Protein AF-A0A926WE98-F1 (afdb_monomer_lite)

Secondary structure (DSSP, 8-state):
---PPPPGGG-SSSHHHHHHHHHHH-SSPPPHHHHHHHHHHHHHHHT-TT---SSSHHHHHHHHHHHHHHH-SHHHHHHHHHHHHHTT----

pLDDT: mean 87.03, std 10.0, range [41.5, 95.25]

Radius of gyration: 13.07 Å; chains: 1; bounding box: 40×21×36 Å

Foldseek 3Di:
DPLDQDALVNDDVCLQVVLVCCLVPPPDKDDLSSLVSVLVNVCCQLPVPPDDDPPCLSVVLNVLSVVCNVVRTSVSVVVSQVSCVVSPGHND

Sequence (92 aa):
MENILVYWRNETSGELAKAVKVYCTEDRELTAEERSHLAAYFRIWAFYPGWRDDTGQLEVLRQSFDAMVTGGNRATISQWLDQALVIGIDPM

Structure (mmCIF, N/CA/C/O backbone):
data_AF-A0A926WE98-F1
#
_entry.id   AF-A0A926WE98-F1
#
loop_
_atom_site.group_PDB
_atom_site.id
_atom_site.type_symbol
_atom_site.label_atom_id
_atom_site.label_alt_id
_atom_site.label_comp_id
_atom_site.label_asym_id
_atom_site.label_entity_id
_atom_site.label_seq_id
_atom_site.pdbx_PDB_ins_code
_atom_site.Cartn_x
_atom_site.Cartn_y
_atom_site.Cartn_z
_atom_site.occupancy
_atom_site.B_iso_or_equiv
_atom_site.auth_seq_id
_atom_site.auth_comp_id
_atom_site.auth_asym_id
_atom_site.auth_atom_id
_atom_site.pdbx_PDB_model_num
ATOM 1 N N . MET A 1 1 ? 24.863 -0.863 3.047 1.00 41.50 1 MET A N 1
ATOM 2 C CA . MET A 1 1 ? 23.628 -1.029 3.836 1.00 41.50 1 MET A CA 1
ATOM 3 C C . MET A 1 1 ? 22.702 -1.891 3.010 1.00 41.50 1 MET A C 1
ATOM 5 O O . MET A 1 1 ? 22.345 -1.467 1.918 1.00 41.50 1 MET A O 1
ATOM 9 N N . GLU A 1 2 ? 22.403 -3.107 3.466 1.00 42.69 2 GLU A N 1
ATOM 10 C CA . GLU A 1 2 ? 21.256 -3.847 2.936 1.00 42.69 2 GLU A CA 1
ATOM 11 C C . GLU A 1 2 ? 20.018 -3.015 3.242 1.00 42.69 2 GLU A C 1
ATOM 13 O O . GLU A 1 2 ? 19.770 -2.633 4.384 1.00 42.69 2 GLU A O 1
ATOM 18 N N . ASN A 1 3 ? 19.316 -2.626 2.193 1.00 50.69 3 ASN A N 1
ATOM 19 C CA . ASN A 1 3 ? 18.174 -1.745 2.291 1.00 50.69 3 ASN A CA 1
ATOM 20 C C . ASN A 1 3 ? 16.977 -2.690 2.487 1.00 50.69 3 ASN A C 1
ATOM 22 O O . ASN A 1 3 ? 16.475 -3.270 1.537 1.00 50.69 3 ASN A O 1
ATOM 26 N N . ILE A 1 4 ? 16.632 -3.013 3.733 1.00 65.06 4 ILE A N 1
ATOM 27 C CA . ILE A 1 4 ? 15.623 -4.044 4.022 1.00 65.06 4 ILE A CA 1
ATOM 28 C C . ILE A 1 4 ? 14.237 -3.398 3.999 1.00 65.06 4 ILE A C 1
ATOM 30 O O . ILE A 1 4 ? 13.989 -2.421 4.705 1.00 65.06 4 ILE A O 1
ATOM 34 N N . LEU A 1 5 ? 13.330 -3.953 3.193 1.00 71.81 5 LEU A N 1
ATOM 35 C CA . LEU A 1 5 ? 11.913 -3.602 3.236 1.00 71.81 5 LEU A CA 1
ATOM 36 C C . LEU A 1 5 ? 11.330 -4.027 4.585 1.00 71.81 5 LEU A C 1
ATOM 38 O O . LEU A 1 5 ? 11.490 -5.168 5.021 1.00 71.81 5 LEU A O 1
ATOM 42 N N . VAL A 1 6 ? 10.652 -3.102 5.257 1.00 73.19 6 VAL A N 1
ATOM 43 C CA . VAL A 1 6 ? 9.962 -3.404 6.511 1.00 73.19 6 VAL A CA 1
ATOM 44 C C . VAL A 1 6 ? 8.615 -4.026 6.159 1.00 73.19 6 VAL A C 1
ATOM 46 O O . VAL A 1 6 ? 7.830 -3.438 5.423 1.00 73.19 6 VAL A O 1
ATOM 49 N N . TYR A 1 7 ? 8.326 -5.214 6.682 1.00 79.31 7 TYR A N 1
ATOM 50 C CA . TYR A 1 7 ? 6.976 -5.776 6.639 1.00 79.31 7 TYR A CA 1
ATOM 51 C C . TYR A 1 7 ? 6.148 -5.199 7.784 1.00 79.31 7 TYR A C 1
ATOM 53 O O . TYR A 1 7 ? 6.636 -5.124 8.911 1.00 79.31 7 TYR A O 1
ATOM 61 N N . TRP A 1 8 ? 4.894 -4.824 7.518 1.00 79.75 8 TRP A N 1
ATOM 62 C CA . TRP A 1 8 ? 4.010 -4.196 8.509 1.00 79.75 8 TRP A CA 1
ATOM 63 C C . TRP A 1 8 ? 3.835 -5.043 9.777 1.00 79.75 8 TRP A C 1
ATOM 65 O O . TRP A 1 8 ? 3.661 -4.505 10.865 1.00 79.75 8 TRP A O 1
ATOM 75 N N . ARG A 1 9 ? 3.952 -6.372 9.660 1.00 78.75 9 ARG A N 1
ATOM 76 C CA . ARG A 1 9 ? 3.910 -7.312 10.795 1.00 78.75 9 ARG A CA 1
ATOM 77 C C . ARG A 1 9 ? 5.070 -7.151 11.780 1.00 78.75 9 ARG A C 1
ATOM 79 O O . ARG A 1 9 ? 4.959 -7.612 12.910 1.00 78.75 9 ARG A O 1
ATOM 86 N N . ASN A 1 10 ? 6.161 -6.525 11.350 1.00 80.00 10 ASN A N 1
ATOM 87 C CA . ASN A 1 10 ? 7.371 -6.307 12.142 1.00 80.00 10 ASN A CA 1
ATOM 88 C C . ASN A 1 10 ? 7.466 -4.864 12.673 1.00 80.00 10 ASN A C 1
ATOM 90 O O . ASN A 1 10 ? 8.474 -4.495 13.273 1.00 80.00 10 ASN A O 1
ATOM 94 N N . GLU A 1 11 ? 6.449 -4.038 12.423 1.00 79.00 11 GLU A N 1
ATOM 95 C CA . GLU A 1 11 ? 6.364 -2.665 12.913 1.00 79.00 11 GLU A CA 1
ATOM 96 C C . G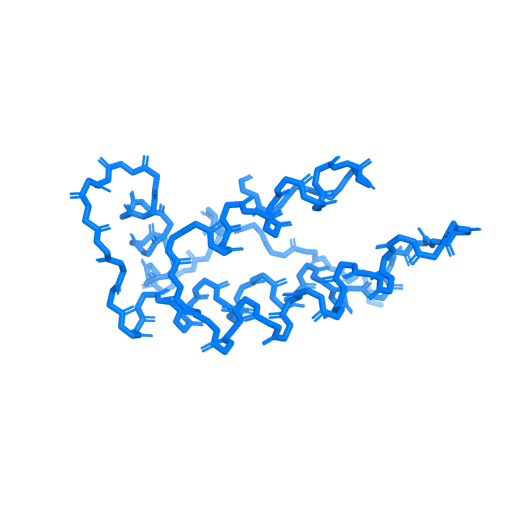LU A 1 11 ? 5.985 -2.659 14.409 1.00 79.00 11 GLU A C 1
ATOM 98 O O . GLU A 1 11 ? 5.157 -3.456 14.849 1.00 79.00 11 GLU A O 1
ATOM 103 N N . THR A 1 12 ? 6.628 -1.806 15.215 1.00 76.12 12 THR A N 1
ATOM 104 C CA . THR A 1 12 ? 6.573 -1.879 16.688 1.00 76.12 12 THR A CA 1
ATOM 105 C C . THR A 1 12 ? 5.643 -0.866 17.355 1.00 76.12 12 THR A C 1
ATOM 107 O O . THR A 1 12 ? 5.274 -1.082 18.509 1.00 76.12 12 THR A O 1
ATOM 110 N N . SER A 1 13 ? 5.238 0.216 16.679 1.00 79.88 13 SER A N 1
ATOM 111 C CA . SER A 1 13 ? 4.264 1.178 17.222 1.00 79.88 13 SER A CA 1
ATOM 112 C C . SER A 1 13 ? 2.853 0.594 17.289 1.00 79.88 13 SER A C 1
ATOM 114 O O . SER A 1 13 ? 2.070 0.971 18.157 1.00 79.88 13 SER A O 1
ATOM 116 N N . GLY A 1 14 ? 2.532 -0.348 16.396 1.00 82.00 14 GLY A N 1
ATOM 117 C CA . GLY A 1 14 ? 1.240 -1.022 16.330 1.00 82.00 14 GLY A CA 1
ATOM 118 C C . GLY A 1 14 ? 0.164 -0.226 15.590 1.00 82.00 14 GLY A C 1
ATOM 119 O O . GLY A 1 14 ? -0.887 -0.789 15.282 1.00 82.00 14 GLY A O 1
ATOM 120 N N . GLU A 1 15 ? 0.405 1.042 15.251 1.00 87.44 15 GLU A N 1
ATOM 121 C CA . GLU A 1 15 ? -0.572 1.868 14.530 1.00 87.44 15 GLU A CA 1
ATOM 122 C C . GLU A 1 15 ? -0.729 1.419 13.075 1.00 87.44 15 GLU A C 1
ATOM 124 O O . GLU A 1 15 ? -1.848 1.304 12.569 1.00 87.44 15 GLU A O 1
ATOM 129 N N . LEU A 1 16 ? 0.375 1.038 12.423 1.00 88.44 16 LEU A N 1
ATOM 130 C CA . LEU A 1 16 ? 0.315 0.465 11.081 1.00 88.44 16 LEU A CA 1
ATOM 131 C C . LEU A 1 16 ? -0.436 -0.873 11.082 1.00 88.44 16 LEU A C 1
ATOM 133 O O . LEU A 1 16 ? -1.287 -1.106 10.225 1.00 88.44 16 LEU A O 1
ATOM 137 N N . ALA A 1 17 ? -0.171 -1.736 12.066 1.00 88.88 17 ALA A N 1
ATOM 138 C CA . ALA A 1 17 ? -0.843 -3.028 12.180 1.00 88.88 17 ALA A CA 1
ATOM 139 C C . ALA A 1 17 ? -2.363 -2.877 12.373 1.00 88.88 17 ALA A C 1
ATOM 141 O O . ALA A 1 17 ? -3.137 -3.643 11.793 1.00 88.88 17 ALA A O 1
ATOM 142 N N . LYS A 1 18 ? -2.810 -1.870 13.140 1.00 89.75 18 LYS A N 1
ATOM 143 C CA . LYS A 1 18 ? -4.237 -1.535 13.263 1.00 89.75 18 LYS A CA 1
ATOM 144 C C . LYS A 1 18 ? -4.820 -1.098 11.921 1.00 89.75 18 LYS A C 1
ATOM 146 O O . LYS A 1 18 ? -5.829 -1.662 11.508 1.00 89.75 18 LYS A O 1
ATOM 151 N N . ALA A 1 19 ? -4.175 -0.162 11.224 1.00 91.62 19 ALA A N 1
ATOM 152 C CA . ALA A 1 19 ? -4.654 0.334 9.934 1.00 91.62 19 ALA A CA 1
ATOM 153 C C . ALA A 1 19 ? -4.744 -0.783 8.876 1.00 91.62 19 ALA A C 1
ATOM 155 O O . ALA A 1 19 ? -5.748 -0.889 8.171 1.00 91.62 19 ALA A O 1
ATOM 156 N N . VAL A 1 20 ? -3.747 -1.675 8.822 1.00 91.31 20 VAL A N 1
ATOM 157 C CA . VAL A 1 20 ? -3.762 -2.864 7.954 1.00 91.31 20 VAL A CA 1
ATOM 158 C C . VAL A 1 20 ? -4.910 -3.803 8.320 1.00 91.31 20 VAL A C 1
ATOM 160 O O . VAL A 1 20 ? -5.643 -4.252 7.443 1.00 91.31 20 VAL A O 1
ATOM 163 N N . LYS A 1 21 ? -5.128 -4.078 9.611 1.00 91.69 21 LYS A N 1
ATOM 164 C CA . LYS A 1 21 ? -6.237 -4.934 10.054 1.00 91.69 21 LYS A CA 1
ATOM 165 C C . LYS A 1 21 ? -7.599 -4.354 9.669 1.00 91.69 21 LYS A C 1
ATOM 167 O O . LYS A 1 21 ? -8.447 -5.098 9.175 1.00 91.69 21 LYS A O 1
ATOM 172 N N . VAL A 1 22 ? -7.803 -3.054 9.871 1.00 92.81 22 VAL A N 1
ATOM 173 C CA . VAL A 1 22 ? -9.030 -2.349 9.465 1.00 92.81 22 VAL A CA 1
ATOM 174 C C . VAL A 1 22 ? -9.229 -2.476 7.956 1.00 92.81 22 VAL A C 1
ATOM 176 O O . VAL A 1 22 ? -10.308 -2.852 7.494 1.00 92.81 22 VAL A O 1
ATOM 179 N N . TYR A 1 23 ? -8.173 -2.229 7.177 1.00 91.56 23 TYR A N 1
ATOM 180 C CA . TYR A 1 23 ? -8.212 -2.395 5.729 1.00 91.56 23 TYR A CA 1
ATOM 181 C C . TYR A 1 23 ? -8.546 -3.839 5.318 1.00 91.56 23 TYR A C 1
ATOM 183 O O . TYR A 1 23 ? -9.321 -4.041 4.396 1.00 91.56 23 TYR A O 1
ATOM 191 N N . CYS A 1 24 ? -8.060 -4.865 6.008 1.00 91.00 24 CYS A N 1
ATOM 1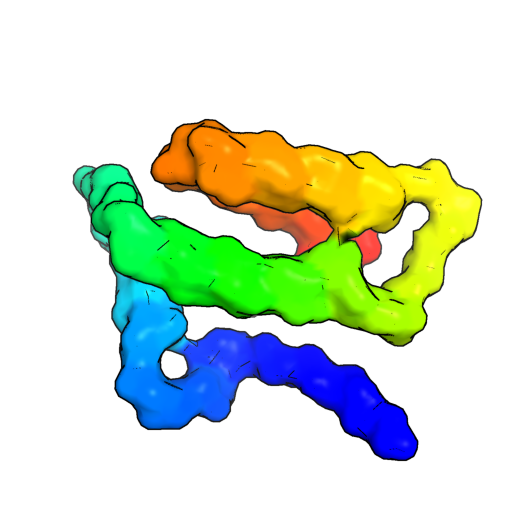92 C CA . CYS A 1 24 ? -8.330 -6.247 5.601 1.00 91.00 24 CYS A CA 1
ATOM 193 C C . CYS A 1 24 ? -9.679 -6.803 6.081 1.00 91.00 24 CYS A C 1
ATOM 195 O O . CYS A 1 24 ? -10.208 -7.715 5.452 1.00 91.00 24 CYS A O 1
ATOM 197 N N . THR A 1 25 ? -10.205 -6.333 7.216 1.00 92.00 25 THR A N 1
ATOM 198 C CA . THR A 1 25 ? -11.279 -7.052 7.933 1.00 92.00 25 THR A CA 1
ATOM 199 C C . THR A 1 25 ? -12.557 -6.260 8.165 1.00 92.00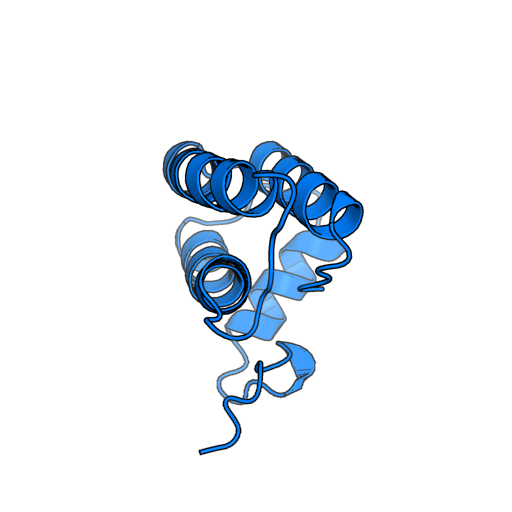 25 THR A C 1
ATOM 201 O O . THR A 1 25 ? -13.590 -6.870 8.435 1.00 92.00 25 THR A O 1
ATOM 204 N N . GLU A 1 26 ? -12.520 -4.931 8.072 1.00 91.75 26 GLU A N 1
ATOM 205 C CA . GLU A 1 26 ? -13.681 -4.094 8.379 1.00 91.75 26 GLU A CA 1
ATOM 206 C C . GLU A 1 26 ? -14.363 -3.584 7.106 1.00 91.75 26 GLU A C 1
ATOM 208 O O . GLU A 1 26 ? -13.705 -3.077 6.198 1.00 91.75 26 GLU A O 1
ATOM 213 N N . ASP A 1 27 ? -15.695 -3.652 7.075 1.00 88.06 27 ASP A N 1
ATOM 214 C CA . ASP A 1 27 ? -16.537 -3.113 5.999 1.00 88.06 27 ASP A CA 1
ATOM 215 C C . ASP A 1 27 ? -16.895 -1.641 6.271 1.00 88.06 27 ASP A C 1
ATOM 217 O O . ASP A 1 27 ? -18.045 -1.259 6.485 1.00 88.06 27 ASP A O 1
ATOM 221 N N . ARG A 1 28 ? -15.854 -0.809 6.376 1.00 91.25 28 ARG A N 1
ATOM 222 C CA . ARG A 1 28 ? -15.971 0.650 6.484 1.00 91.25 28 ARG A CA 1
ATOM 223 C C . ARG A 1 28 ? -14.835 1.357 5.756 1.00 91.25 28 ARG A C 1
ATOM 225 O O . ARG A 1 28 ? -13.769 0.781 5.500 1.00 91.25 28 ARG A O 1
ATOM 232 N N . GLU A 1 29 ? -15.043 2.642 5.490 1.00 89.88 29 GLU A N 1
ATOM 233 C CA . GLU A 1 29 ? -13.983 3.522 5.008 1.00 89.88 29 GLU A CA 1
ATOM 234 C C . GLU A 1 29 ? -12.907 3.749 6.074 1.00 89.88 29 GLU A C 1
ATOM 236 O O . GLU A 1 29 ? -13.171 3.796 7.283 1.00 89.88 29 GLU A O 1
ATOM 241 N N . LEU A 1 30 ? -11.676 3.900 5.593 1.00 89.38 30 LEU A N 1
ATOM 242 C CA . LEU A 1 30 ? -10.532 4.233 6.429 1.00 89.38 30 LEU A CA 1
ATOM 243 C C . LEU A 1 30 ? -10.632 5.689 6.898 1.00 89.38 30 LEU A C 1
ATOM 245 O O . LEU A 1 30 ? -11.042 6.584 6.148 1.00 89.38 30 LEU A O 1
ATOM 249 N N . THR A 1 31 ? -10.206 5.950 8.127 1.00 91.38 31 THR A N 1
ATOM 250 C CA . THR A 1 31 ? -10.020 7.318 8.613 1.00 91.38 31 THR A CA 1
ATOM 251 C C . THR A 1 31 ? -8.835 7.978 7.904 1.00 91.38 31 THR A C 1
ATOM 253 O O . THR A 1 31 ? -8.005 7.319 7.276 1.00 91.38 31 THR A O 1
ATOM 256 N N . ALA A 1 32 ? -8.727 9.306 7.992 1.00 88.56 32 ALA A N 1
ATOM 257 C CA . ALA A 1 32 ? -7.578 10.017 7.428 1.00 88.56 32 ALA A CA 1
ATOM 258 C C . ALA A 1 32 ? -6.243 9.555 8.037 1.00 88.56 32 ALA A C 1
ATOM 260 O O . ALA A 1 32 ? -5.247 9.459 7.325 1.00 88.56 32 ALA A O 1
ATOM 261 N N . GLU A 1 33 ? -6.243 9.227 9.328 1.00 90.44 33 GLU A N 1
ATOM 262 C CA . GLU A 1 33 ? -5.075 8.727 10.050 1.00 90.44 33 GLU A CA 1
ATOM 263 C C . GLU A 1 33 ? -4.678 7.320 9.585 1.00 90.44 33 GLU A C 1
ATOM 265 O O . GLU A 1 33 ? -3.533 7.105 9.192 1.00 90.44 33 GLU A O 1
ATOM 270 N N . GLU A 1 34 ? -5.632 6.386 9.504 1.00 91.44 34 GLU A N 1
ATOM 271 C CA . GLU A 1 34 ? -5.390 5.024 9.001 1.00 91.44 34 GLU A CA 1
ATOM 272 C C . GLU A 1 34 ? -4.839 5.040 7.569 1.00 91.44 34 GLU A C 1
ATOM 274 O O . GLU A 1 34 ? -3.887 4.326 7.247 1.00 91.44 34 GLU A O 1
ATOM 279 N N . ARG A 1 35 ? -5.389 5.911 6.713 1.00 91.00 35 ARG A N 1
ATOM 280 C CA . ARG A 1 35 ? -4.872 6.116 5.354 1.00 91.00 35 ARG A CA 1
ATOM 281 C C . ARG A 1 35 ? -3.464 6.675 5.340 1.00 91.00 35 ARG A C 1
ATOM 283 O O . ARG A 1 35 ? -2.665 6.242 4.519 1.00 91.00 35 ARG A O 1
ATOM 290 N N . SER A 1 36 ? -3.162 7.624 6.221 1.00 89.50 36 SER A N 1
ATOM 291 C CA . SER A 1 36 ? -1.825 8.207 6.329 1.00 89.50 36 SER A CA 1
ATOM 292 C C . SER A 1 36 ? -0.790 7.141 6.698 1.00 89.50 36 SER A C 1
ATOM 294 O O . SER A 1 36 ? 0.258 7.057 6.057 1.00 89.50 36 SER A O 1
ATOM 296 N N . HIS A 1 37 ? -1.109 6.260 7.652 1.00 91.25 37 HIS A N 1
ATOM 297 C CA . HIS A 1 37 ? -0.235 5.145 8.026 1.00 91.25 37 HIS A CA 1
ATOM 298 C C . HIS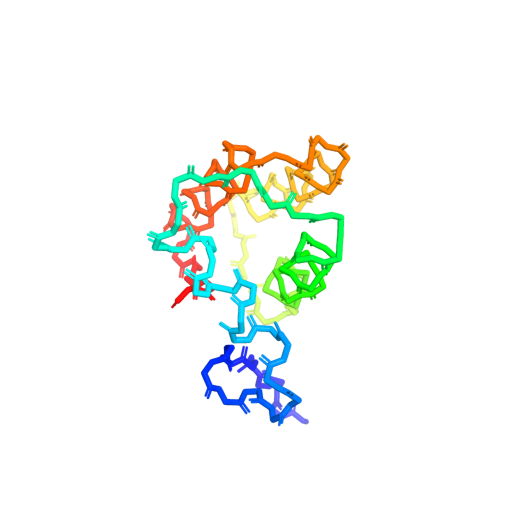 A 1 37 ? 0.002 4.171 6.869 1.00 91.25 37 HIS A C 1
ATOM 300 O O . HIS A 1 37 ? 1.153 3.840 6.575 1.00 91.25 37 HIS A O 1
ATOM 306 N N . LEU A 1 38 ? -1.062 3.753 6.176 1.00 92.00 38 LEU A N 1
ATOM 307 C CA . LEU A 1 38 ? -0.949 2.875 5.009 1.00 92.00 38 LEU A CA 1
ATOM 308 C C . LEU A 1 38 ? -0.157 3.534 3.875 1.00 92.00 38 LEU A C 1
ATOM 310 O O . LEU A 1 38 ? 0.742 2.915 3.319 1.00 92.00 38 LEU A O 1
ATOM 314 N N . ALA A 1 39 ? -0.425 4.802 3.564 1.00 91.94 39 ALA A N 1
ATOM 315 C CA . ALA A 1 39 ? 0.292 5.536 2.527 1.00 91.94 39 ALA A CA 1
ATOM 316 C C . ALA A 1 39 ? 1.785 5.678 2.850 1.00 91.94 39 ALA A C 1
ATOM 318 O O . ALA A 1 39 ? 2.626 5.441 1.983 1.00 91.94 39 ALA A O 1
ATOM 319 N N . ALA A 1 40 ? 2.130 6.028 4.092 1.00 90.56 40 ALA A N 1
ATOM 320 C CA . ALA A 1 40 ? 3.520 6.115 4.532 1.00 90.56 40 ALA A CA 1
ATOM 321 C C . ALA A 1 40 ? 4.238 4.767 4.379 1.00 90.56 40 ALA A C 1
ATOM 323 O O . ALA A 1 40 ? 5.373 4.721 3.903 1.00 90.56 40 ALA A O 1
ATOM 324 N N . TYR A 1 41 ? 3.554 3.676 4.720 1.00 92.44 41 TYR A N 1
ATOM 325 C CA . TYR A 1 41 ? 4.063 2.325 4.555 1.00 92.44 41 TYR A CA 1
ATOM 326 C C . TYR A 1 41 ? 4.248 1.938 3.081 1.00 92.44 41 TYR A C 1
ATOM 328 O O . TYR A 1 41 ? 5.348 1.579 2.665 1.00 92.44 41 TYR A O 1
ATOM 336 N N . PHE A 1 42 ? 3.210 2.081 2.259 1.00 93.56 42 PHE A N 1
ATOM 337 C CA . PHE A 1 42 ? 3.246 1.762 0.831 1.00 93.56 42 PHE A CA 1
ATOM 338 C C . PHE A 1 42 ? 4.252 2.612 0.054 1.00 93.56 42 PHE A C 1
ATOM 340 O O . PHE A 1 42 ? 4.833 2.130 -0.915 1.00 93.56 42 PHE A O 1
ATOM 347 N N . ARG A 1 43 ? 4.552 3.835 0.510 1.00 93.06 43 ARG A N 1
ATOM 348 C CA . ARG A 1 43 ? 5.616 4.666 -0.071 1.00 93.06 43 ARG A CA 1
ATOM 349 C C . ARG A 1 43 ? 6.981 3.983 -0.005 1.00 93.06 43 ARG A C 1
ATOM 351 O O . ARG A 1 43 ? 7.758 4.103 -0.950 1.00 93.06 43 ARG A O 1
ATOM 358 N N . ILE A 1 44 ? 7.272 3.264 1.083 1.00 92.19 44 ILE A N 1
ATOM 359 C CA . ILE A 1 44 ? 8.526 2.509 1.229 1.00 92.19 44 ILE A CA 1
ATOM 360 C C . ILE A 1 44 ? 8.631 1.489 0.095 1.00 92.19 44 ILE A C 1
ATOM 362 O O . ILE A 1 44 ? 9.674 1.393 -0.542 1.00 92.19 44 ILE A O 1
ATOM 366 N N . TRP A 1 45 ? 7.531 0.799 -0.205 1.00 93.38 45 TRP A N 1
ATOM 367 C CA . TRP A 1 45 ? 7.455 -0.172 -1.290 1.00 93.38 45 TRP A CA 1
ATOM 368 C C . TRP A 1 45 ? 7.518 0.495 -2.663 1.00 93.38 45 TRP A C 1
ATOM 370 O O . TRP A 1 45 ? 8.357 0.117 -3.463 1.00 93.38 45 TRP A O 1
ATOM 380 N N . ALA A 1 46 ? 6.730 1.530 -2.947 1.00 92.88 46 ALA A N 1
ATOM 381 C CA . ALA A 1 46 ? 6.709 2.176 -4.266 1.00 92.88 46 ALA A CA 1
ATOM 382 C C . ALA A 1 46 ? 8.076 2.759 -4.696 1.00 92.88 46 ALA A C 1
ATOM 384 O O . ALA A 1 46 ? 8.442 2.752 -5.878 1.00 92.88 46 ALA A O 1
ATOM 385 N N . PHE A 1 47 ? 8.844 3.270 -3.731 1.00 92.94 47 PHE A N 1
ATOM 386 C CA . PHE A 1 47 ? 10.085 4.010 -3.977 1.00 92.94 47 PHE A CA 1
ATOM 387 C C . PHE A 1 47 ? 11.344 3.278 -3.509 1.00 92.94 47 PHE A C 1
ATOM 389 O O . PHE A 1 47 ? 12.422 3.873 -3.475 1.00 92.94 47 PHE A O 1
ATOM 396 N N . TYR A 1 48 ? 11.242 1.991 -3.175 1.00 92.50 48 TYR A N 1
ATOM 397 C CA . TYR A 1 48 ? 12.412 1.210 -2.805 1.00 92.50 48 TYR A CA 1
ATOM 398 C C . TYR A 1 48 ? 13.415 1.146 -3.977 1.00 92.50 48 TYR A C 1
ATOM 400 O O . TYR A 1 48 ? 13.062 0.709 -5.076 1.00 92.50 48 TYR A O 1
ATOM 408 N N . PRO A 1 49 ? 14.680 1.569 -3.780 1.00 88.62 49 PRO A N 1
ATOM 409 C CA . PRO A 1 49 ? 15.646 1.716 -4.872 1.00 88.62 49 PRO A CA 1
ATOM 410 C C . PRO A 1 49 ? 16.171 0.383 -5.414 1.00 88.62 49 PRO A C 1
ATOM 412 O O . PRO A 1 49 ? 16.852 0.369 -6.434 1.00 88.62 49 PRO A O 1
ATOM 415 N N . GLY A 1 50 ? 15.904 -0.732 -4.727 1.00 89.00 50 GLY A N 1
ATOM 416 C CA . GLY A 1 50 ? 16.311 -2.058 -5.186 1.00 89.00 50 GLY A CA 1
ATOM 417 C C . GLY A 1 50 ? 15.384 -2.658 -6.243 1.00 89.00 50 GLY A C 1
ATOM 418 O O . GLY A 1 50 ? 15.751 -3.671 -6.839 1.00 89.00 50 GLY A O 1
ATOM 419 N N . TRP A 1 51 ? 14.219 -2.053 -6.501 1.00 89.56 51 TRP A N 1
ATOM 420 C CA . TRP A 1 51 ? 13.378 -2.468 -7.618 1.00 89.56 51 TRP A CA 1
ATOM 421 C C . TRP A 1 51 ? 14.066 -2.181 -8.945 1.00 89.56 51 TRP A C 1
ATOM 423 O O . TRP A 1 51 ? 14.592 -1.091 -9.173 1.00 89.56 51 TRP A O 1
ATOM 433 N N . ARG A 1 52 ? 14.037 -3.175 -9.828 1.00 85.88 52 ARG A N 1
ATOM 434 C CA . ARG A 1 52 ? 14.468 -3.044 -11.216 1.00 85.88 52 ARG A CA 1
ATOM 435 C C . ARG A 1 52 ? 13.230 -3.088 -12.087 1.00 85.88 52 ARG A C 1
ATOM 437 O O . ARG A 1 52 ? 12.360 -3.921 -11.855 1.00 85.88 52 ARG A O 1
ATOM 444 N N . ASP A 1 53 ? 13.164 -2.194 -13.057 1.00 81.38 53 ASP A N 1
ATOM 445 C CA . ASP A 1 53 ? 12.060 -2.143 -14.000 1.00 81.38 53 ASP A CA 1
ATOM 446 C C . ASP A 1 53 ? 12.584 -1.841 -15.396 1.00 81.38 53 ASP A C 1
ATOM 448 O O . ASP A 1 53 ? 13.016 -0.727 -15.687 1.00 81.38 53 ASP A O 1
ATOM 452 N N . ASP A 1 54 ? 12.514 -2.857 -16.247 1.00 81.81 54 ASP A N 1
ATOM 453 C CA . ASP A 1 54 ? 12.886 -2.769 -17.657 1.00 81.81 54 ASP A CA 1
ATOM 454 C C . ASP A 1 54 ? 11.653 -2.516 -18.552 1.00 81.81 54 ASP A C 1
ATOM 456 O O . ASP A 1 54 ? 11.767 -2.426 -19.773 1.00 81.81 54 ASP A O 1
ATOM 460 N N . THR A 1 55 ? 10.460 -2.416 -17.954 1.00 85.62 55 THR A N 1
ATOM 461 C CA . THR A 1 55 ? 9.157 -2.389 -18.640 1.00 85.62 55 THR A CA 1
ATOM 462 C C . THR A 1 55 ? 8.425 -1.049 -18.531 1.00 85.62 55 THR A C 1
ATOM 464 O O . THR A 1 55 ? 7.505 -0.790 -19.305 1.00 85.62 55 THR A O 1
ATOM 467 N N . GLY A 1 56 ? 8.818 -0.190 -17.584 1.00 89.38 56 GLY A N 1
ATOM 468 C CA . GLY A 1 56 ? 8.164 1.086 -17.274 1.00 89.38 56 GLY A CA 1
ATOM 469 C C . GLY A 1 56 ? 6.965 0.965 -16.324 1.00 89.38 56 GLY A C 1
ATOM 470 O O . GLY A 1 56 ? 6.367 1.978 -15.955 1.00 89.38 56 GLY A O 1
ATOM 471 N N . GLN A 1 57 ? 6.594 -0.247 -15.905 1.00 92.94 57 GLN A N 1
ATOM 472 C CA . GLN A 1 57 ? 5.447 -0.478 -15.026 1.00 92.94 57 GLN A CA 1
ATOM 473 C C . GLN A 1 57 ? 5.674 0.020 -13.588 1.00 92.94 57 GLN A C 1
ATOM 475 O O . GLN A 1 57 ? 4.715 0.394 -12.914 1.00 92.94 57 GLN A O 1
ATOM 480 N N . LEU A 1 58 ? 6.923 0.096 -13.122 1.00 93.31 58 LEU A N 1
ATOM 481 C CA . LEU A 1 58 ? 7.260 0.664 -11.815 1.00 93.31 58 LEU A CA 1
ATOM 482 C C . LEU A 1 58 ? 7.009 2.172 -11.783 1.00 93.31 58 LEU A C 1
ATOM 484 O O . LEU A 1 58 ? 6.577 2.704 -10.764 1.00 93.31 58 LEU A O 1
ATOM 488 N N . GLU A 1 59 ? 7.240 2.866 -12.896 1.00 92.19 59 GLU A N 1
ATOM 489 C CA . GLU A 1 59 ? 6.918 4.288 -13.003 1.00 92.19 59 GLU A CA 1
ATOM 490 C C . GLU A 1 59 ? 5.399 4.514 -12.993 1.00 92.19 59 GLU A C 1
ATOM 492 O O . GLU A 1 59 ? 4.907 5.391 -12.285 1.00 92.19 59 GLU A O 1
ATOM 497 N N . VAL A 1 60 ? 4.633 3.652 -13.671 1.00 93.25 60 VAL A N 1
ATOM 498 C CA . VAL A 1 60 ? 3.160 3.657 -13.592 1.00 93.25 60 VAL A CA 1
ATOM 499 C C . VAL A 1 60 ? 2.675 3.400 -12.157 1.00 93.25 60 VAL A C 1
ATOM 501 O O . VAL A 1 60 ? 1.759 4.077 -11.684 1.00 93.25 60 VAL A O 1
ATOM 504 N N . LEU A 1 61 ? 3.304 2.470 -11.428 1.00 94.69 61 LEU A N 1
ATOM 505 C CA . LEU A 1 61 ? 2.991 2.203 -10.019 1.00 94.69 61 LEU A CA 1
ATOM 506 C C . LEU A 1 61 ? 3.283 3.416 -9.113 1.00 94.69 61 LEU A C 1
ATOM 508 O O . LEU A 1 61 ? 2.547 3.689 -8.164 1.00 94.69 61 LEU A O 1
ATOM 512 N N . ARG A 1 62 ? 4.352 4.166 -9.392 1.00 94.62 62 ARG A N 1
ATOM 513 C CA . ARG A 1 62 ? 4.699 5.383 -8.639 1.00 94.62 62 ARG A CA 1
ATOM 514 C C . ARG A 1 62 ? 3.732 6.527 -8.922 1.00 94.62 62 ARG A C 1
ATOM 516 O O . ARG A 1 62 ? 3.324 7.215 -7.995 1.00 94.62 62 ARG A O 1
ATOM 523 N N . GLN A 1 63 ? 3.316 6.702 -10.171 1.00 91.94 63 GLN A N 1
ATOM 524 C CA . GLN A 1 63 ? 2.341 7.732 -10.540 1.00 91.94 63 GLN A CA 1
ATOM 525 C C . GLN A 1 63 ? 0.952 7.440 -9.956 1.00 91.94 63 GLN A C 1
ATOM 527 O O . GLN A 1 63 ? 0.269 8.343 -9.470 1.00 91.94 63 GLN A O 1
ATOM 532 N N . SER A 1 64 ? 0.536 6.172 -9.951 1.00 92.88 64 SER A N 1
ATOM 533 C CA . SER A 1 64 ? -0.726 5.759 -9.326 1.00 92.88 64 SER A CA 1
ATOM 534 C C . SER A 1 64 ? -0.700 5.869 -7.799 1.00 92.88 64 SER A C 1
ATOM 536 O O . SER A 1 64 ? -1.747 6.124 -7.206 1.00 92.88 64 SER A O 1
ATOM 538 N N . PHE A 1 65 ? 0.469 5.761 -7.155 1.00 94.00 65 PHE A N 1
ATOM 539 C CA . PHE A 1 65 ? 0.607 6.014 -5.718 1.00 94.00 65 PHE A CA 1
ATOM 540 C C . PHE A 1 65 ? 0.176 7.444 -5.350 1.00 94.00 65 PHE A C 1
ATOM 542 O O . PHE A 1 65 ? -0.596 7.631 -4.410 1.00 94.00 65 PHE A O 1
ATOM 549 N N . ASP A 1 66 ? 0.604 8.459 -6.106 1.00 86.25 66 ASP A N 1
ATOM 550 C CA . ASP A 1 66 ? 0.220 9.854 -5.83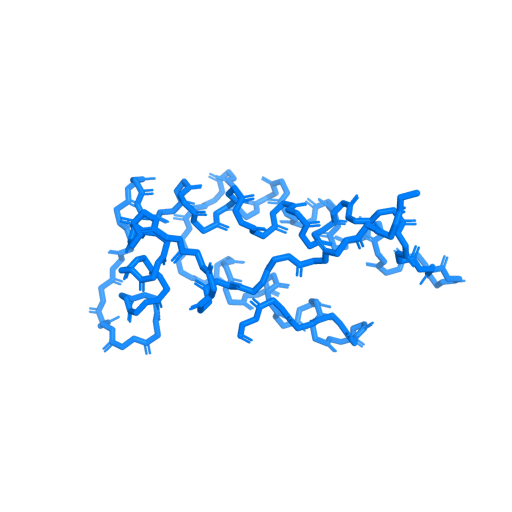4 1.00 86.25 66 ASP A CA 1
ATOM 551 C C . ASP A 1 66 ? -1.296 10.071 -6.006 1.00 86.25 66 ASP A C 1
ATOM 553 O O . ASP A 1 66 ? -1.939 10.780 -5.219 1.00 86.25 66 ASP A O 1
ATOM 557 N N . ALA A 1 67 ? -1.896 9.396 -6.992 1.00 83.81 67 ALA A N 1
ATOM 558 C CA . ALA A 1 67 ? -3.343 9.381 -7.182 1.00 83.81 67 ALA A CA 1
ATOM 559 C C . ALA A 1 67 ? -4.070 8.679 -6.020 1.00 83.81 67 ALA A C 1
ATOM 561 O O . ALA A 1 67 ? -5.082 9.192 -5.544 1.00 83.81 67 ALA A O 1
ATOM 562 N N . MET A 1 68 ? -3.539 7.559 -5.516 1.00 89.12 68 MET A N 1
ATOM 563 C CA . MET A 1 68 ? -4.068 6.845 -4.347 1.00 89.12 68 MET A CA 1
ATOM 564 C C . MET A 1 68 ? -4.031 7.723 -3.089 1.00 89.12 68 MET A C 1
ATOM 566 O O . MET A 1 68 ? -5.016 7.777 -2.357 1.00 89.12 68 MET A O 1
ATOM 570 N N . VAL A 1 69 ? -2.935 8.449 -2.844 1.00 84.25 69 VAL A N 1
ATOM 571 C CA . VAL A 1 69 ? -2.820 9.364 -1.692 1.00 84.25 69 VAL A CA 1
ATOM 572 C C . VAL A 1 69 ? -3.834 10.507 -1.783 1.00 84.25 69 VAL A C 1
ATOM 574 O O . VAL A 1 69 ? -4.417 10.895 -0.772 1.00 84.25 69 VAL A O 1
ATOM 577 N N . THR A 1 70 ? -4.078 11.016 -2.992 1.00 75.81 70 THR A N 1
ATOM 578 C CA . THR A 1 70 ? -5.020 12.120 -3.236 1.00 75.81 70 THR A CA 1
ATOM 579 C C . THR A 1 70 ? -6.484 11.668 -3.160 1.00 75.81 70 THR A C 1
ATOM 581 O O . THR A 1 70 ? -7.314 12.354 -2.567 1.00 75.81 70 THR A O 1
ATOM 584 N N . GLY A 1 71 ? -6.809 10.517 -3.759 1.00 71.75 71 GLY A N 1
ATOM 585 C CA . GLY A 1 71 ? -8.162 9.952 -3.807 1.00 71.75 71 GLY A CA 1
ATOM 586 C C . GLY A 1 71 ? -8.586 9.269 -2.506 1.00 71.75 71 GLY A C 1
ATOM 587 O O . GLY A 1 71 ? -9.769 9.279 -2.170 1.00 71.75 71 GLY A O 1
ATOM 588 N N . GLY A 1 72 ? -7.623 8.721 -1.758 1.00 69.06 72 GLY A N 1
ATOM 589 C CA . GLY A 1 72 ? -7.745 8.347 -0.352 1.00 69.06 72 GLY A CA 1
ATOM 590 C C . GLY A 1 72 ? -8.954 7.478 -0.006 1.00 69.06 72 GLY A C 1
ATOM 591 O O . GLY A 1 72 ? -9.531 7.650 1.066 1.00 69.06 72 GLY A O 1
ATOM 592 N N . ASN A 1 73 ? -9.375 6.568 -0.880 1.00 83.12 73 ASN A N 1
ATOM 593 C CA . ASN A 1 73 ? -10.460 5.638 -0.574 1.00 83.12 73 ASN A CA 1
ATOM 594 C C . ASN A 1 73 ? -9.994 4.191 -0.719 1.00 83.12 73 ASN A C 1
ATOM 596 O O . ASN A 1 73 ? -8.985 3.894 -1.368 1.00 83.12 73 ASN A O 1
ATOM 600 N N . ARG A 1 74 ? -10.737 3.280 -0.094 1.00 88.62 74 ARG A N 1
ATOM 601 C CA . ARG A 1 74 ? -10.413 1.852 -0.080 1.00 88.62 74 ARG A CA 1
ATOM 602 C C . ARG A 1 74 ? -10.209 1.280 -1.488 1.00 88.62 74 ARG A C 1
ATOM 604 O O . ARG A 1 74 ? -9.243 0.555 -1.702 1.00 88.62 74 ARG A O 1
ATOM 611 N N . ALA A 1 75 ? -11.048 1.669 -2.449 1.00 89.38 75 ALA A N 1
ATOM 612 C CA . ALA A 1 75 ? -10.960 1.204 -3.834 1.00 89.38 75 ALA A CA 1
ATOM 613 C C . ALA A 1 75 ? -9.646 1.618 -4.520 1.00 89.38 75 ALA A C 1
ATOM 615 O O . ALA A 1 75 ? -9.018 0.797 -5.182 1.00 89.38 75 ALA A O 1
ATOM 616 N N . THR A 1 76 ? -9.193 2.860 -4.325 1.00 91.19 76 THR A N 1
ATOM 617 C CA . THR A 1 76 ? -7.915 3.335 -4.882 1.00 91.19 76 THR A CA 1
ATOM 618 C C . THR A 1 76 ? -6.712 2.614 -4.277 1.00 91.19 76 THR A C 1
ATOM 620 O O . THR A 1 76 ? -5.751 2.339 -4.989 1.00 91.19 76 THR A O 1
ATOM 623 N N . ILE A 1 77 ? -6.781 2.252 -2.991 1.00 91.81 77 ILE A N 1
ATOM 624 C CA . ILE A 1 77 ? -5.743 1.451 -2.330 1.00 91.81 77 ILE A CA 1
ATOM 625 C C . ILE A 1 77 ? -5.714 0.033 -2.908 1.00 91.81 77 ILE A C 1
ATOM 627 O O . ILE A 1 77 ? -4.643 -0.456 -3.256 1.00 91.81 77 ILE A O 1
ATOM 631 N N . SER A 1 78 ? -6.874 -0.614 -3.063 1.00 92.19 78 SER A N 1
ATOM 632 C CA . SER A 1 78 ? -6.952 -1.952 -3.664 1.00 92.19 78 SER A CA 1
ATOM 633 C C . SER A 1 78 ? -6.422 -1.962 -5.095 1.00 92.19 78 SER A C 1
ATOM 635 O O . SER A 1 78 ? -5.599 -2.802 -5.435 1.00 92.19 78 SER A O 1
ATOM 637 N N . GLN A 1 79 ? -6.808 -0.974 -5.904 1.00 93.19 79 GLN A N 1
ATOM 638 C CA . GLN A 1 79 ? -6.321 -0.845 -7.275 1.00 93.19 79 GLN A CA 1
ATOM 639 C C . GLN A 1 79 ? -4.796 -0.680 -7.338 1.00 93.19 79 GLN A C 1
ATOM 641 O O . GLN A 1 79 ? -4.149 -1.260 -8.209 1.00 93.19 79 GLN A O 1
ATOM 646 N N . TRP A 1 80 ? -4.217 0.112 -6.433 1.00 95.06 80 TRP A N 1
ATOM 647 C CA . TRP A 1 80 ? -2.769 0.289 -6.367 1.00 95.06 80 TRP A CA 1
ATOM 648 C C . TRP A 1 80 ? -2.050 -1.011 -5.971 1.00 95.06 80 TRP A C 1
ATOM 650 O O . TRP A 1 80 ? -1.038 -1.366 -6.575 1.00 95.06 80 TRP A O 1
ATOM 660 N N . LEU A 1 81 ? -2.599 -1.762 -5.010 1.00 94.75 81 LEU A N 1
ATOM 661 C CA . LEU A 1 81 ? -2.064 -3.069 -4.614 1.00 94.75 81 LEU A CA 1
ATOM 662 C C . LEU A 1 81 ? -2.125 -4.086 -5.759 1.00 94.75 81 LEU A C 1
ATOM 664 O O . LEU A 1 81 ? -1.140 -4.777 -6.001 1.00 94.75 81 LEU A O 1
ATOM 668 N N . ASP A 1 82 ? -3.222 -4.130 -6.515 1.00 95.25 82 ASP A N 1
ATOM 669 C CA . ASP A 1 82 ? -3.334 -5.007 -7.686 1.00 95.25 82 ASP A CA 1
ATOM 670 C C . ASP A 1 82 ? -2.254 -4.687 -8.733 1.00 95.25 82 ASP A C 1
ATOM 672 O O . ASP A 1 82 ? -1.643 -5.590 -9.306 1.00 95.25 82 ASP A O 1
ATOM 676 N N . GLN A 1 83 ? -1.958 -3.402 -8.956 1.00 94.81 83 GLN A N 1
ATOM 677 C CA . GLN A 1 83 ? -0.876 -2.975 -9.851 1.00 94.81 83 GLN A CA 1
ATOM 678 C C . GLN A 1 83 ? 0.509 -3.371 -9.327 1.00 94.81 83 GLN A C 1
ATOM 680 O O . GLN A 1 83 ? 1.360 -3.783 -10.116 1.00 94.81 83 GLN A O 1
ATOM 685 N N . ALA A 1 84 ? 0.736 -3.271 -8.014 1.00 94.56 84 ALA A N 1
ATOM 686 C CA . ALA A 1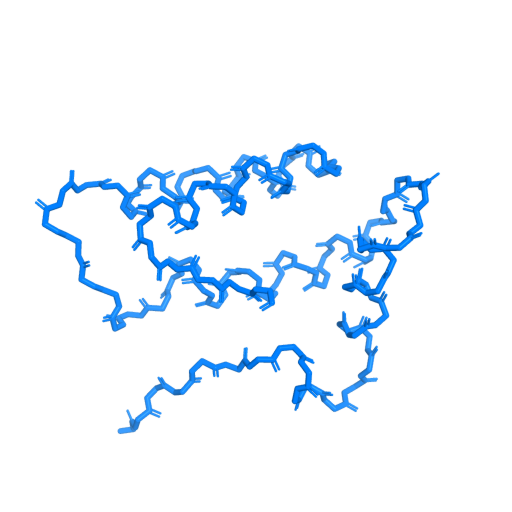 84 ? 1.981 -3.715 -7.394 1.00 94.56 84 ALA A CA 1
ATOM 687 C C . ALA A 1 84 ? 2.187 -5.226 -7.597 1.00 94.56 84 ALA A C 1
ATOM 689 O O . ALA A 1 84 ? 3.261 -5.655 -8.028 1.00 94.56 84 ALA A O 1
ATOM 690 N N . LEU A 1 85 ? 1.133 -6.022 -7.385 1.00 94.44 85 LEU A N 1
ATOM 691 C CA . LEU A 1 85 ? 1.168 -7.476 -7.545 1.00 94.44 85 LEU A CA 1
ATOM 692 C C . LEU A 1 85 ? 1.453 -7.902 -8.989 1.00 94.44 85 LEU A C 1
ATOM 694 O O . LEU A 1 85 ? 2.201 -8.856 -9.203 1.00 94.44 85 LEU A O 1
ATOM 698 N N . VAL A 1 86 ? 0.925 -7.178 -9.985 1.00 93.50 86 VAL A N 1
ATOM 699 C CA . VAL A 1 86 ? 1.212 -7.429 -11.412 1.00 93.50 86 VAL A CA 1
ATOM 700 C C . VAL A 1 86 ? 2.712 -7.380 -11.715 1.00 93.50 86 VAL A C 1
ATOM 702 O O . VAL A 1 86 ? 3.180 -8.135 -12.567 1.00 93.50 86 VAL A O 1
ATOM 705 N N . ILE A 1 87 ? 3.471 -6.544 -11.001 1.00 92.88 87 ILE A N 1
ATOM 706 C CA . ILE A 1 87 ? 4.926 -6.422 -11.169 1.00 92.88 87 ILE A CA 1
ATOM 707 C C . ILE A 1 87 ? 5.734 -7.185 -10.112 1.00 92.88 87 ILE A C 1
ATOM 709 O O . ILE A 1 87 ? 6.945 -7.000 -10.001 1.00 92.88 87 ILE A O 1
ATOM 713 N N . GLY A 1 88 ? 5.078 -8.061 -9.345 1.00 91.62 88 GLY A N 1
ATOM 714 C CA . GLY A 1 88 ? 5.720 -8.924 -8.354 1.00 91.62 88 GLY A CA 1
ATOM 715 C C . GLY A 1 88 ? 6.095 -8.230 -7.042 1.00 91.62 88 GLY A C 1
ATOM 716 O O . GLY A 1 88 ? 6.907 -8.764 -6.288 1.00 91.62 88 GLY A O 1
ATOM 717 N N . ILE A 1 89 ? 5.528 -7.056 -6.760 1.00 92.25 89 ILE A N 1
ATOM 718 C CA . ILE A 1 89 ? 5.694 -6.355 -5.484 1.00 92.25 89 ILE A CA 1
ATOM 719 C C . ILE A 1 89 ? 4.479 -6.660 -4.608 1.00 92.25 89 ILE A C 1
ATOM 721 O O . ILE A 1 89 ? 3.355 -6.341 -4.984 1.00 92.25 89 ILE A O 1
ATOM 725 N N . ASP A 1 90 ? 4.711 -7.225 -3.423 1.00 91.94 90 ASP A N 1
ATOM 726 C CA . ASP A 1 90 ? 3.657 -7.517 -2.446 1.00 91.94 90 ASP A CA 1
ATOM 727 C C . ASP A 1 90 ? 3.906 -6.772 -1.124 1.00 91.94 90 ASP A C 1
ATOM 729 O O . ASP A 1 90 ? 4.736 -7.203 -0.315 1.00 91.94 90 ASP A O 1
ATOM 733 N N . PRO A 1 91 ? 3.230 -5.627 -0.910 1.00 89.25 91 PRO A N 1
ATOM 734 C CA . PRO A 1 91 ? 3.315 -4.889 0.343 1.00 89.25 91 PRO A CA 1
ATOM 735 C C . PRO A 1 91 ? 2.521 -5.504 1.510 1.00 89.25 91 PRO A C 1
ATOM 737 O O . PRO A 1 91 ? 2.654 -4.999 2.624 1.00 89.25 91 PRO A O 1
ATOM 740 N N . MET A 1 92 ? 1.655 -6.505 1.298 1.00 88.38 92 MET A N 1
ATOM 741 C CA . MET A 1 92 ? 0.653 -6.949 2.291 1.00 88.38 92 MET A CA 1
ATOM 742 C C . MET A 1 92 ? 0.998 -8.253 3.023 1.00 88.38 92 MET A C 1
ATOM 744 O O . MET A 1 92 ? 1.930 -8.982 2.636 1.00 88.38 92 MET A O 1
#